Protein AF-E2ZN25-F1 (afdb_monomer)

Radius of gyration: 31.63 Å; Cα contacts (8 Å, |Δi|>4): 105; chains: 1; bounding box: 46×39×101 Å

Mean predicted aligned error: 13.68 Å

InterPro domains:
  IPR027417 P-loop containing nucleoside triphosphate hydrolase [G3DSA:3.40.50.300] (1-87)
  IPR032689 TraD/TraG, TraM recognition site [PF12696] (2-54)

Solvent-accessible surface area (backbone atoms only — not comparable to full-atom values): 8056 Å² total; per-residue (Å²): 131,71,72,63,61,45,50,54,51,28,63,65,62,31,66,44,79,45,81,44,78,47,77,48,77,46,85,60,104,64,75,46,80,45,80,47,81,45,82,43,78,43,59,75,48,45,58,69,56,61,73,65,52,58,88,61,49,43,77,46,78,50,94,97,51,79,49,43,84,42,75,56,84,65,60,84,75,42,94,64,32,79,65,32,41,91,66,37,72,84,48,51,83,57,64,66,68,62,72,62,61,70,77,82,81,54,101,82,65,91,76,87,87,74,64,77,88,75,55,79,83,129

Secondary structure (DSSP, 8-state):
--HHHHHHHHHHH-EEEEEEEEEEEEESSSEEEEEEEEEEEEESS-HHHHHT--TTEEEE--TTS--EEEEPP-GGGSTTGGGSTTT-GGG---HHHHHT------TT-------GGGSPP-

pLDDT: mean 82.21, std 9.28, range [51.09, 93.56]

Organism: NCBI:txid748224

Foldseek 3Di:
DPLVVLVVVQVLLFWDKDWDWDWDFDDDPDTDIDIDIDIDIGGPADSVNVVVPDPQKDFDDDPPDRTDIDGDDDLVPDPCSCLDCVNPVVSDDDPVVVVPCPDPDDPPDDDDDDDPVPDDDD

Nearest PDB structures (foldseek):
  4tw1-assembly1_A  TM=6.393E-01  e=9.477E+00  Staphylococcus aureus subsp. aureus USA300_TCH1516
  9c76-assembly1_A  TM=3.173E-01  e=4.508E+00  Homo sapiens

Sequence (122 aa):
SEPTTLKDLSEMLGKETIDAFNTSDTRGNSPSYGTTFQKMGHELLSRDELAVLDGGKCILQLRGVRPFLSDKYDLTQHPNYKLTSDYDPKNTFDIEKYLNRKEKIHPGDEFIVVDADSLPSA

Structure (mmCIF, N/CA/C/O backbone):
data_AF-E2ZN25-F1
#
_entry.id   AF-E2ZN25-F1
#
loop_
_atom_site.group_PDB
_atom_site.id
_atom_site.type_symbol
_atom_site.label_atom_id
_atom_site.label_alt_id
_atom_site.label_comp_id
_atom_site.label_asym_id
_atom_site.label_entity_id
_atom_site.label_seq_id
_atom_site.pdbx_PDB_ins_code
_atom_site.Cartn_x
_atom_site.Cartn_y
_atom_site.Cartn_z
_atom_site.occupancy
_atom_site.B_iso_or_equiv
_atom_site.auth_seq_id
_atom_site.auth_comp_id
_atom_site.auth_asym_id
_atom_site.auth_atom_id
_atom_site.pdbx_PDB_model_num
ATOM 1 N N . SER A 1 1 ? 7.675 10.345 7.383 1.00 51.09 1 SER A N 1
ATOM 2 C CA . SER A 1 1 ? 7.694 9.135 6.545 1.00 51.09 1 SER A CA 1
ATOM 3 C C . SER A 1 1 ? 9.120 8.662 6.424 1.00 51.09 1 SER A C 1
ATOM 5 O O . SER A 1 1 ? 9.964 9.456 6.025 1.00 51.09 1 SER A O 1
ATOM 7 N N . GLU A 1 2 ? 9.413 7.434 6.839 1.00 59.09 2 GLU A N 1
ATOM 8 C CA . GLU A 1 2 ? 10.767 6.895 6.709 1.00 59.09 2 GLU A CA 1
ATOM 9 C C . GLU A 1 2 ? 11.112 6.740 5.217 1.00 59.09 2 GLU A C 1
ATOM 11 O O . GLU A 1 2 ? 10.375 6.082 4.487 1.00 59.09 2 GLU A O 1
ATOM 16 N N . PRO A 1 3 ? 12.177 7.383 4.709 1.00 66.94 3 PRO A N 1
ATOM 17 C CA . PRO A 1 3 ? 12.501 7.365 3.281 1.00 66.94 3 PRO A CA 1
ATOM 18 C C . PRO A 1 3 ? 12.990 5.995 2.791 1.00 66.94 3 PRO A C 1
ATOM 20 O O . PRO A 1 3 ? 12.958 5.726 1.591 1.00 66.94 3 PRO A O 1
ATOM 23 N N . THR A 1 4 ? 13.452 5.149 3.709 1.00 78.25 4 THR A N 1
ATOM 24 C CA . THR A 1 4 ? 13.935 3.788 3.461 1.00 78.25 4 THR A CA 1
ATOM 25 C C . THR A 1 4 ? 12.796 2.852 3.071 1.00 78.25 4 THR A C 1
ATOM 27 O O . THR A 1 4 ? 12.910 2.145 2.077 1.00 78.25 4 THR A O 1
ATOM 30 N N . THR A 1 5 ? 11.650 2.932 3.751 1.00 81.62 5 THR A N 1
ATOM 31 C CA . THR A 1 5 ? 10.521 2.015 3.518 1.00 81.62 5 THR A CA 1
ATOM 32 C C . THR A 1 5 ? 9.915 2.158 2.123 1.00 81.62 5 THR A C 1
ATOM 34 O O . THR A 1 5 ? 9.581 1.162 1.490 1.00 81.62 5 THR A O 1
ATOM 37 N N . LEU A 1 6 ? 9.811 3.385 1.599 1.00 83.50 6 LEU A N 1
ATOM 38 C CA . LEU A 1 6 ? 9.289 3.624 0.247 1.00 83.50 6 LEU A CA 1
ATOM 39 C C . LEU A 1 6 ? 10.233 3.111 -0.843 1.00 83.50 6 LEU A C 1
ATOM 41 O O . LEU A 1 6 ? 9.779 2.673 -1.897 1.00 83.50 6 LEU A O 1
ATOM 45 N N . LYS A 1 7 ? 11.543 3.168 -0.589 1.00 85.69 7 LYS A N 1
ATOM 46 C CA . LYS A 1 7 ? 12.541 2.631 -1.511 1.00 85.69 7 LYS A CA 1
ATOM 47 C C . LYS A 1 7 ? 12.440 1.107 -1.575 1.00 85.69 7 LYS A C 1
ATOM 49 O O . LYS A 1 7 ? 12.362 0.561 -2.670 1.00 85.69 7 LYS A O 1
ATOM 54 N N . ASP A 1 8 ? 12.360 0.454 -0.418 1.00 84.94 8 ASP A N 1
ATOM 55 C CA . ASP A 1 8 ? 12.223 -1.001 -0.334 1.00 84.94 8 ASP A CA 1
ATOM 56 C C . ASP A 1 8 ? 10.944 -1.475 -1.047 1.00 84.94 8 ASP A C 1
ATOM 58 O O . ASP A 1 8 ? 10.973 -2.442 -1.804 1.00 84.94 8 ASP A O 1
ATOM 62 N N . LEU A 1 9 ? 9.830 -0.748 -0.890 1.00 84.50 9 LEU A N 1
ATOM 63 C CA . LEU A 1 9 ? 8.572 -1.050 -1.583 1.00 84.50 9 LEU A CA 1
ATOM 64 C C . LEU A 1 9 ? 8.676 -0.918 -3.111 1.00 84.50 9 LEU A C 1
ATOM 66 O O . LEU A 1 9 ? 8.163 -1.787 -3.817 1.00 84.50 9 LEU A O 1
ATOM 70 N N . SER A 1 10 ? 9.342 0.122 -3.625 1.00 86.44 10 SER A N 1
ATOM 71 C CA . SER A 1 10 ? 9.579 0.266 -5.073 1.00 86.44 10 SER A CA 1
ATOM 72 C C . SER A 1 10 ? 10.416 -0.900 -5.617 1.00 86.44 10 SER A C 1
ATOM 74 O O . SER A 1 10 ? 10.063 -1.527 -6.620 1.00 86.44 10 SER A O 1
ATOM 76 N N . GLU A 1 11 ? 11.481 -1.279 -4.905 1.00 86.50 11 GLU A N 1
ATOM 77 C CA . GLU A 1 11 ? 12.334 -2.404 -5.301 1.00 86.50 11 GLU A CA 1
ATOM 78 C C . GLU A 1 11 ? 11.579 -3.745 -5.281 1.00 86.50 11 GLU A C 1
ATOM 80 O O . GLU A 1 11 ? 11.776 -4.575 -6.171 1.00 86.50 11 GLU A O 1
ATOM 85 N N . MET A 1 12 ? 10.672 -3.945 -4.318 1.00 85.81 12 MET A N 1
ATOM 86 C CA . MET A 1 12 ? 9.832 -5.146 -4.218 1.00 85.81 12 MET A CA 1
ATOM 87 C C . MET A 1 12 ? 8.793 -5.269 -5.338 1.00 85.81 12 MET A C 1
ATOM 89 O O . MET A 1 12 ? 8.481 -6.387 -5.756 1.00 85.81 12 MET A O 1
ATOM 93 N N . LEU A 1 13 ? 8.236 -4.148 -5.806 1.00 87.19 13 LEU A N 1
ATOM 94 C CA . LEU A 1 13 ? 7.300 -4.124 -6.935 1.00 87.19 13 LEU A CA 1
ATOM 95 C C . LEU A 1 13 ? 8.003 -4.522 -8.236 1.00 87.19 13 LEU A C 1
ATOM 97 O O . LEU A 1 13 ? 7.457 -5.281 -9.039 1.00 87.19 13 LEU A O 1
ATOM 101 N N . GLY A 1 14 ? 9.240 -4.060 -8.406 1.00 87.81 14 GLY A N 1
ATOM 102 C CA . GLY A 1 14 ? 10.068 -4.343 -9.567 1.00 87.81 14 GLY A CA 1
ATOM 103 C C . GLY A 1 14 ? 9.951 -3.284 -10.661 1.00 87.81 14 GLY A C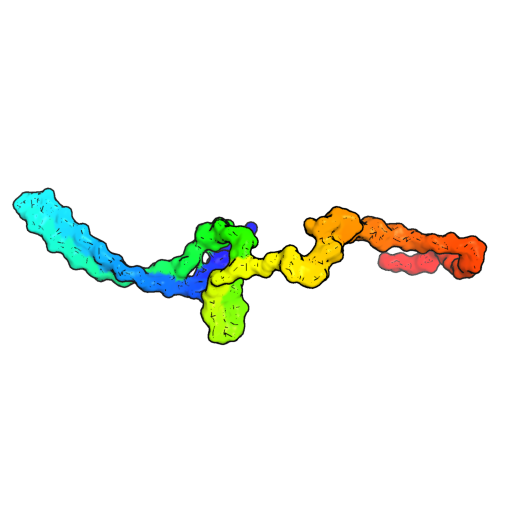 1
ATOM 104 O O . GLY A 1 14 ? 9.473 -2.168 -10.451 1.00 87.81 14 GLY A O 1
ATOM 105 N N . LYS A 1 15 ? 10.455 -3.632 -11.847 1.00 90.88 15 LYS A N 1
ATOM 106 C CA . LYS A 1 15 ? 10.626 -2.704 -12.968 1.00 90.88 15 LYS A CA 1
ATOM 107 C C . LYS A 1 15 ? 9.950 -3.234 -14.223 1.00 90.88 15 LYS A C 1
ATOM 109 O O . LYS A 1 15 ? 10.039 -4.425 -14.521 1.00 90.88 15 LYS A O 1
ATOM 114 N N . GLU A 1 16 ? 9.314 -2.345 -14.969 1.00 87.62 16 GLU A N 1
ATOM 115 C CA . GLU A 1 16 ? 8.898 -2.595 -16.340 1.00 87.62 16 GLU A CA 1
ATOM 116 C C . GLU A 1 16 ? 10.017 -2.245 -17.326 1.00 87.62 16 GLU A C 1
ATOM 118 O O . GLU A 1 16 ? 10.930 -1.469 -17.034 1.00 87.62 16 GLU A O 1
ATOM 123 N N . THR A 1 17 ? 9.973 -2.867 -18.502 1.00 89.94 17 THR A N 1
ATOM 124 C CA . THR A 1 17 ? 10.898 -2.564 -19.598 1.00 89.94 17 THR A CA 1
ATOM 125 C C . THR A 1 17 ? 10.187 -1.672 -20.600 1.00 89.94 17 THR A C 1
ATOM 127 O O . THR A 1 17 ? 9.152 -2.057 -21.138 1.00 89.94 17 THR A O 1
ATOM 130 N N . ILE A 1 18 ? 10.763 -0.504 -20.862 1.00 89.38 18 ILE A N 1
ATOM 131 C CA . ILE A 1 18 ? 10.289 0.461 -21.847 1.00 89.38 18 ILE A CA 1
ATOM 132 C C . ILE A 1 18 ? 11.235 0.419 -23.045 1.00 89.38 18 ILE A C 1
ATOM 134 O O . ILE A 1 18 ? 12.430 0.697 -22.919 1.00 89.38 18 ILE A O 1
ATOM 138 N N . ASP A 1 19 ? 10.697 0.103 -24.219 1.00 88.69 19 ASP A N 1
ATOM 139 C CA . ASP A 1 19 ? 11.418 0.228 -25.482 1.00 88.69 19 ASP A CA 1
ATOM 140 C C . ASP A 1 19 ? 11.253 1.665 -26.006 1.00 88.69 19 ASP A C 1
ATOM 142 O O . ASP A 1 19 ? 10.187 2.059 -26.475 1.00 88.69 19 ASP A O 1
ATOM 146 N N . ALA A 1 20 ? 12.310 2.471 -25.912 1.00 89.00 20 ALA A N 1
ATOM 147 C CA . ALA A 1 20 ? 12.341 3.835 -26.419 1.00 89.00 20 ALA A CA 1
ATOM 148 C C . ALA A 1 20 ? 12.870 3.892 -27.853 1.00 89.00 20 ALA A C 1
ATOM 150 O O . ALA A 1 20 ? 13.909 3.316 -28.192 1.00 89.00 20 ALA A O 1
ATOM 151 N N . PHE A 1 21 ? 12.158 4.645 -28.686 1.00 88.56 21 PHE A N 1
ATOM 152 C CA . PHE A 1 21 ? 12.516 4.915 -30.068 1.00 88.56 21 PHE A CA 1
ATOM 153 C C . PHE A 1 21 ? 12.789 6.407 -30.240 1.00 88.56 21 PHE A C 1
ATOM 155 O O . PHE A 1 21 ? 11.876 7.228 -30.184 1.00 88.56 21 PHE A O 1
ATOM 162 N N . ASN A 1 22 ? 14.055 6.750 -30.462 1.00 86.62 22 ASN A N 1
ATOM 163 C CA . ASN A 1 22 ? 14.486 8.122 -30.689 1.00 86.62 22 ASN A CA 1
ATOM 164 C C . ASN A 1 22 ? 14.728 8.336 -32.184 1.00 86.62 22 ASN A C 1
ATOM 166 O O . ASN A 1 22 ? 15.563 7.660 -32.784 1.00 86.62 22 ASN A O 1
ATOM 170 N N . THR A 1 23 ? 14.014 9.292 -32.781 1.00 86.12 23 THR A N 1
ATOM 171 C CA . THR A 1 23 ? 14.280 9.768 -34.145 1.00 86.12 23 THR A CA 1
ATOM 172 C C . THR A 1 23 ? 14.964 11.123 -34.072 1.00 86.12 23 THR A C 1
ATOM 174 O O . THR A 1 23 ? 14.383 12.090 -33.586 1.00 86.12 23 THR A O 1
ATOM 177 N N . SER A 1 24 ? 16.198 11.197 -34.558 1.00 81.75 24 SER A N 1
ATOM 178 C CA . SER A 1 24 ? 16.944 12.441 -34.713 1.00 81.75 24 SER A CA 1
ATOM 179 C C . SER A 1 24 ? 16.951 12.851 -36.185 1.00 81.75 24 SER A C 1
ATOM 181 O O . SER A 1 24 ? 17.543 12.159 -37.014 1.00 81.75 24 SER A O 1
ATOM 183 N N . ASP A 1 25 ? 16.315 13.976 -36.500 1.00 79.69 25 ASP A N 1
ATOM 184 C CA . ASP A 1 25 ? 16.392 14.646 -37.803 1.00 79.69 25 ASP A CA 1
ATOM 185 C C . ASP A 1 25 ? 17.278 15.885 -37.634 1.00 79.69 25 ASP A C 1
ATOM 187 O O . ASP A 1 25 ? 16.915 16.833 -36.934 1.00 79.69 25 ASP A O 1
ATOM 191 N N . THR A 1 26 ? 18.480 15.852 -38.210 1.00 77.00 26 THR A N 1
ATOM 192 C CA . THR A 1 26 ? 19.413 16.983 -38.173 1.00 77.00 26 THR A CA 1
ATOM 193 C C . THR A 1 26 ? 19.385 17.699 -39.515 1.00 77.00 26 THR A C 1
ATOM 195 O O . THR A 1 26 ? 19.901 17.207 -40.518 1.00 77.00 26 THR A O 1
ATOM 198 N N . ARG A 1 27 ? 18.806 18.904 -39.523 1.00 74.56 27 ARG A N 1
ATOM 199 C CA . ARG A 1 27 ? 18.671 19.757 -40.712 1.00 74.56 27 ARG A CA 1
ATOM 200 C C . ARG A 1 27 ? 19.773 20.815 -40.748 1.00 74.56 27 ARG A C 1
ATOM 202 O O . ARG A 1 27 ? 19.562 21.958 -40.357 1.00 74.56 27 ARG A O 1
ATOM 209 N N . GLY A 1 28 ? 20.966 20.400 -41.175 1.00 79.75 28 GLY A N 1
ATOM 210 C CA . GLY A 1 28 ? 22.087 21.288 -41.511 1.00 79.75 28 GLY A CA 1
ATOM 211 C C . GLY A 1 28 ? 22.283 21.429 -43.028 1.00 79.75 28 GLY A C 1
ATOM 212 O O . GLY A 1 28 ? 21.374 21.151 -43.804 1.00 79.75 28 GLY A O 1
ATOM 213 N N . ASN A 1 29 ? 23.496 21.788 -43.469 1.00 74.69 29 ASN A N 1
ATOM 214 C CA . ASN A 1 29 ? 23.874 21.823 -44.897 1.00 74.69 29 ASN A CA 1
ATOM 215 C C . ASN A 1 29 ? 23.783 20.443 -45.593 1.00 74.69 29 ASN A C 1
ATOM 217 O O . ASN A 1 29 ? 23.800 20.336 -46.815 1.00 74.69 29 ASN A O 1
ATOM 221 N N . SER A 1 30 ? 23.690 19.362 -44.818 1.00 71.50 30 SER A N 1
ATOM 222 C CA . SER A 1 30 ? 23.344 18.027 -45.298 1.00 71.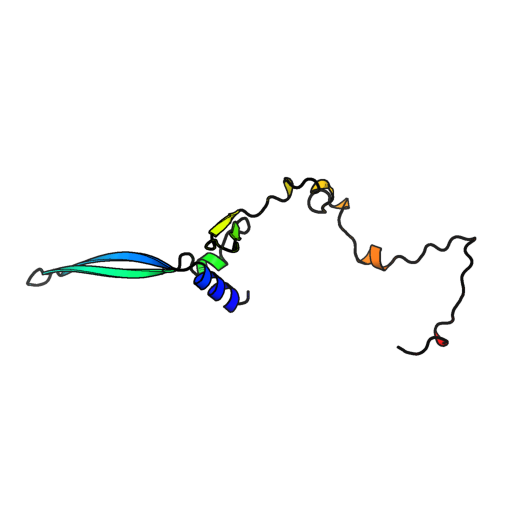50 30 SER A CA 1
ATOM 223 C C . SER A 1 30 ? 22.350 17.412 -44.309 1.00 71.50 30 SER A C 1
ATOM 225 O O . SER A 1 30 ? 22.699 17.281 -43.134 1.00 71.50 30 SER A O 1
ATOM 227 N N . PRO A 1 31 ? 21.116 17.089 -44.732 1.00 73.56 31 PRO A N 1
ATOM 228 C CA . PRO A 1 31 ? 20.129 16.477 -43.854 1.00 73.56 31 PRO A CA 1
ATOM 229 C C . PRO A 1 31 ? 20.548 15.045 -43.508 1.00 73.56 31 PRO A C 1
ATOM 231 O O . PRO A 1 31 ? 20.850 14.251 -44.402 1.00 73.56 31 PRO A O 1
ATOM 234 N N . SER A 1 32 ? 20.564 14.713 -42.217 1.00 73.81 32 SER A N 1
ATOM 235 C CA . SER A 1 32 ? 20.792 13.350 -41.733 1.00 73.81 32 SER A CA 1
ATOM 236 C C . SER A 1 32 ? 19.638 12.885 -40.849 1.00 73.81 32 SER A C 1
ATOM 238 O O . SER A 1 32 ? 19.113 13.636 -40.025 1.00 73.81 32 SER A O 1
ATOM 240 N N . TYR A 1 33 ? 19.254 11.622 -41.033 1.00 81.56 33 TYR A N 1
ATOM 241 C CA . TYR A 1 33 ? 18.214 10.954 -40.261 1.00 81.56 33 TYR A CA 1
ATOM 242 C C . TYR A 1 33 ? 18.856 9.807 -39.484 1.00 81.56 33 TYR A C 1
ATOM 244 O O . TYR A 1 33 ? 19.508 8.944 -40.070 1.00 81.56 33 TYR A O 1
ATOM 252 N N . GLY A 1 34 ? 18.690 9.813 -38.167 1.00 82.94 34 GLY A N 1
ATOM 253 C CA . GLY A 1 34 ? 19.154 8.761 -37.270 1.00 82.94 34 GLY A CA 1
ATOM 254 C C . GLY A 1 34 ? 17.982 8.191 -36.487 1.00 82.94 34 GLY A C 1
ATOM 255 O O . GLY A 1 34 ? 17.181 8.941 -35.934 1.00 82.94 34 GLY A O 1
ATOM 256 N N . THR A 1 35 ? 17.877 6.868 -36.437 1.00 87.00 35 THR A N 1
ATOM 257 C CA . THR A 1 35 ? 16.904 6.166 -35.594 1.00 87.00 35 THR A CA 1
ATOM 258 C C . THR A 1 35 ? 17.647 5.304 -34.587 1.00 87.00 35 THR A C 1
ATOM 260 O O . THR A 1 35 ? 18.415 4.426 -34.985 1.00 87.00 35 THR A O 1
ATOM 263 N N . THR A 1 36 ? 17.403 5.525 -33.298 1.00 85.81 36 TH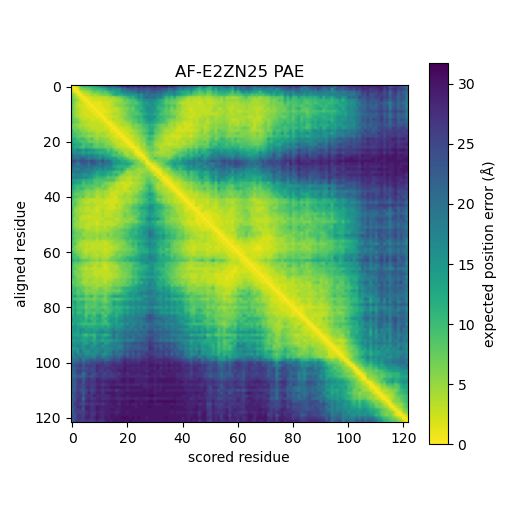R A N 1
ATOM 264 C CA . THR A 1 36 ? 18.050 4.791 -32.205 1.00 85.81 36 THR A CA 1
ATOM 265 C C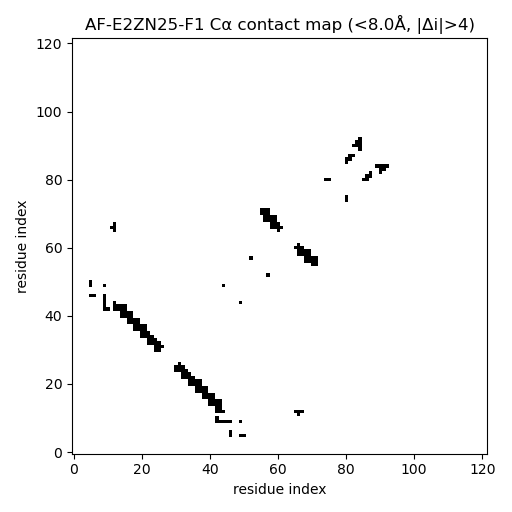 . THR A 1 36 ? 16.995 4.075 -31.370 1.00 85.81 36 THR A C 1
ATOM 267 O O . THR A 1 36 ? 16.053 4.700 -30.886 1.00 85.81 36 THR A O 1
ATOM 270 N N . PHE A 1 37 ? 17.182 2.769 -31.172 1.00 88.00 37 PHE A N 1
ATOM 271 C CA . PHE A 1 37 ? 16.359 1.940 -30.291 1.00 88.00 37 PHE A CA 1
ATOM 272 C C . PHE A 1 37 ? 17.096 1.713 -28.970 1.00 88.00 37 PHE A C 1
ATOM 274 O O . PHE A 1 37 ? 18.241 1.261 -28.972 1.00 88.00 37 PHE A O 1
ATOM 281 N N . GLN A 1 38 ? 16.457 2.022 -27.844 1.00 88.00 38 GLN A N 1
ATOM 282 C CA . GLN A 1 38 ? 17.033 1.865 -26.507 1.00 88.00 38 GLN A CA 1
ATOM 283 C C . GLN A 1 38 ? 16.040 1.145 -25.602 1.00 88.00 38 GLN A C 1
ATOM 285 O O . GLN A 1 38 ? 14.883 1.536 -25.524 1.00 88.00 38 GLN A O 1
ATOM 290 N N . LYS A 1 39 ? 16.496 0.114 -24.888 1.00 90.69 39 LYS A N 1
ATOM 291 C CA . LYS A 1 39 ? 15.697 -0.533 -23.843 1.00 90.69 39 LYS A CA 1
ATOM 292 C C . LYS A 1 39 ? 16.030 0.114 -22.509 1.00 90.69 39 LYS A C 1
ATOM 294 O O . LYS A 1 39 ? 17.194 0.120 -22.114 1.00 90.69 39 LYS A O 1
ATOM 299 N N . MET A 1 40 ? 15.032 0.659 -21.831 1.00 89.31 40 MET A N 1
ATOM 300 C CA . MET A 1 40 ? 15.171 1.281 -20.516 1.00 89.31 40 MET A CA 1
ATOM 301 C C . MET A 1 40 ? 14.341 0.518 -19.486 1.00 89.31 40 MET A C 1
ATOM 303 O O . MET A 1 40 ? 13.311 -0.060 -19.815 1.00 89.31 40 MET A O 1
ATOM 307 N N . GLY A 1 41 ? 14.801 0.492 -18.237 1.00 88.50 41 GLY A N 1
ATOM 308 C CA . GLY A 1 41 ? 14.041 -0.063 -17.117 1.00 88.50 41 GLY A CA 1
ATOM 309 C C . GLY A 1 41 ? 13.418 1.061 -16.298 1.00 88.50 41 GLY A C 1
ATOM 310 O O . GLY A 1 41 ? 14.151 1.931 -15.830 1.00 88.50 41 GLY A O 1
ATOM 311 N N . HIS A 1 42 ? 12.102 1.025 -16.109 1.00 89.56 42 HIS A N 1
ATOM 312 C CA . HIS A 1 42 ? 11.350 1.979 -15.293 1.00 89.56 42 HIS A CA 1
ATOM 313 C C . HIS A 1 42 ? 10.726 1.254 -14.096 1.00 89.56 42 HIS A C 1
ATOM 315 O O . HIS A 1 42 ? 10.297 0.113 -14.219 1.00 89.56 42 HIS A O 1
ATOM 321 N N . GLU A 1 43 ? 10.700 1.872 -12.920 1.00 90.06 43 GLU A N 1
ATOM 322 C CA . GLU A 1 43 ? 10.060 1.292 -11.726 1.00 90.06 43 GLU A CA 1
ATOM 323 C C . GLU A 1 43 ? 8.539 1.242 -11.900 1.00 90.06 43 GLU A C 1
ATOM 325 O O . GLU A 1 43 ? 7.954 2.215 -12.350 1.00 90.06 43 GLU A O 1
ATOM 330 N N . LEU A 1 44 ? 7.866 0.139 -11.555 1.00 87.88 44 LEU A N 1
ATOM 331 C CA . LEU A 1 44 ? 6.404 0.056 -11.742 1.00 87.88 44 LEU A CA 1
ATOM 332 C C . LEU A 1 44 ? 5.634 1.142 -10.977 1.00 87.88 44 LEU A C 1
ATOM 334 O O . LEU A 1 44 ? 4.560 1.556 -11.402 1.00 87.88 44 LEU A O 1
ATOM 338 N N . LEU A 1 45 ? 6.173 1.564 -9.834 1.00 88.44 45 LEU A N 1
ATOM 339 C CA . LEU A 1 45 ? 5.683 2.700 -9.074 1.00 88.44 45 LEU A CA 1
ATOM 340 C C . LEU A 1 45 ? 6.886 3.377 -8.429 1.00 88.44 45 LEU A C 1
ATOM 342 O O . LEU A 1 45 ? 7.583 2.780 -7.607 1.00 88.44 45 LEU A O 1
ATOM 346 N N . SER A 1 46 ? 7.144 4.613 -8.832 1.00 89.31 46 SER A N 1
ATOM 347 C CA . SER A 1 46 ? 8.239 5.406 -8.294 1.00 89.31 46 SER A CA 1
ATOM 348 C C . SER A 1 46 ? 7.971 5.790 -6.839 1.00 89.31 46 SER A C 1
ATOM 350 O O . SER A 1 46 ? 6.838 5.805 -6.349 1.00 89.31 46 SER A O 1
ATOM 352 N N . ARG A 1 47 ? 9.033 6.160 -6.124 1.00 87.75 47 ARG A N 1
ATOM 353 C CA . ARG A 1 47 ? 8.929 6.632 -4.738 1.00 87.75 47 ARG A CA 1
ATOM 354 C C . ARG A 1 47 ? 7.970 7.818 -4.576 1.00 87.75 47 ARG A C 1
ATOM 356 O O . ARG A 1 47 ? 7.296 7.907 -3.549 1.00 87.75 47 ARG A O 1
ATOM 363 N N . ASP A 1 48 ? 7.915 8.704 -5.563 1.00 87.44 48 ASP A N 1
ATOM 364 C CA . ASP A 1 48 ? 7.051 9.883 -5.525 1.00 87.44 48 ASP A CA 1
ATOM 365 C C . ASP A 1 48 ? 5.584 9.496 -5.752 1.00 87.44 48 ASP A C 1
ATOM 367 O O . ASP A 1 48 ? 4.702 9.981 -5.045 1.00 87.44 48 ASP A O 1
ATOM 371 N N . GLU A 1 49 ? 5.319 8.542 -6.647 1.00 86.69 49 GLU A N 1
ATOM 372 C CA . GLU A 1 49 ? 3.976 7.985 -6.853 1.00 86.69 49 GLU A CA 1
ATOM 373 C C . GLU A 1 49 ? 3.487 7.204 -5.626 1.00 86.69 49 GLU A C 1
ATOM 375 O O . GLU A 1 49 ? 2.323 7.315 -5.247 1.00 86.69 49 GLU A O 1
ATOM 380 N N . LEU A 1 50 ? 4.378 6.473 -4.945 1.00 86.81 50 LEU A N 1
ATOM 381 C CA . LEU A 1 50 ? 4.062 5.774 -3.694 1.00 86.81 50 LEU A CA 1
ATOM 382 C C . LEU A 1 50 ? 3.722 6.744 -2.558 1.00 86.81 50 LEU A C 1
ATOM 384 O O . LEU A 1 50 ? 2.862 6.447 -1.729 1.00 86.81 50 LEU A O 1
ATOM 388 N N . ALA A 1 51 ? 4.389 7.898 -2.505 1.00 86.38 51 ALA A N 1
ATOM 389 C CA . ALA A 1 51 ? 4.145 8.909 -1.481 1.00 86.38 51 ALA A CA 1
ATOM 390 C C . ALA A 1 51 ? 2.7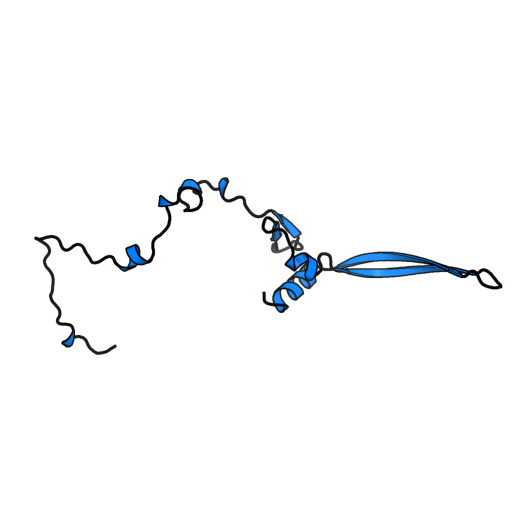82 9.603 -1.642 1.00 86.38 51 ALA A C 1
ATOM 392 O O . ALA A 1 51 ? 2.228 10.088 -0.654 1.00 86.38 51 ALA A O 1
ATOM 393 N N . VAL A 1 52 ? 2.249 9.639 -2.867 1.00 88.81 52 VAL A N 1
ATOM 394 C CA . VAL A 1 52 ? 0.968 10.275 -3.222 1.00 88.81 52 VAL A CA 1
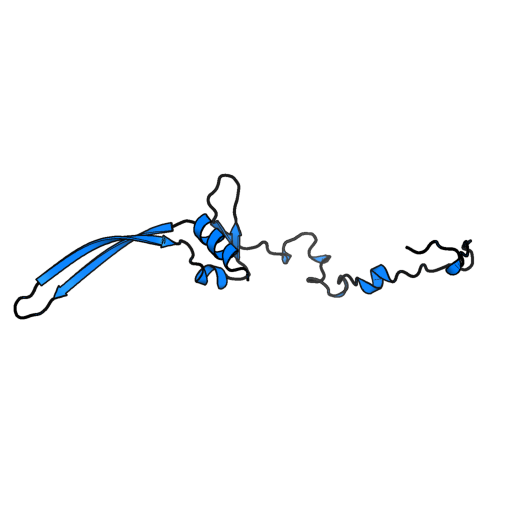ATOM 395 C C . VAL A 1 52 ? -0.119 9.225 -3.504 1.00 88.81 52 VAL A C 1
ATOM 397 O O . VAL A 1 52 ? -1.188 9.545 -4.020 1.00 88.81 52 VAL A O 1
ATOM 400 N N . LEU A 1 53 ? 0.126 7.957 -3.152 1.00 87.69 53 LEU A N 1
ATOM 401 C CA . LEU A 1 53 ? -0.845 6.888 -3.351 1.00 87.69 53 LEU A CA 1
ATOM 402 C C . LEU A 1 53 ? -2.159 7.212 -2.624 1.00 87.69 53 LEU A C 1
ATOM 404 O O . LEU A 1 53 ? -2.154 7.635 -1.465 1.00 87.69 53 LEU A O 1
ATOM 408 N N . ASP A 1 54 ? -3.283 6.980 -3.306 1.00 90.94 54 ASP A N 1
ATOM 409 C CA . ASP A 1 54 ? -4.608 7.198 -2.734 1.00 90.94 54 ASP A CA 1
ATOM 410 C C . ASP A 1 54 ? -4.774 6.418 -1.422 1.00 90.94 54 ASP A C 1
ATOM 412 O O . ASP A 1 54 ? -4.462 5.227 -1.327 1.00 90.94 54 ASP A O 1
ATOM 416 N N . GLY A 1 55 ? -5.312 7.093 -0.405 1.00 87.88 55 GLY A N 1
ATOM 417 C CA . GLY A 1 55 ? -5.525 6.525 0.919 1.00 87.88 55 GLY A CA 1
ATOM 418 C C . GLY A 1 55 ? -6.473 5.325 0.908 1.00 87.88 55 GLY A C 1
ATOM 419 O O . GLY A 1 55 ? -6.418 4.525 1.840 1.00 87.88 55 GLY A O 1
ATOM 420 N N . GLY A 1 56 ? -7.296 5.166 -0.133 1.00 90.00 56 GLY A N 1
ATOM 421 C CA . GLY A 1 56 ? -8.156 4.004 -0.354 1.00 90.00 56 GLY A CA 1
ATOM 422 C C . GLY A 1 56 ? -7.451 2.781 -0.948 1.00 90.00 56 GLY A C 1
ATOM 423 O O . GLY A 1 56 ? -8.033 1.700 -0.940 1.00 90.00 56 GLY A O 1
ATOM 424 N N . LYS A 1 57 ? -6.207 2.901 -1.424 1.00 91.56 57 LYS A N 1
ATOM 425 C 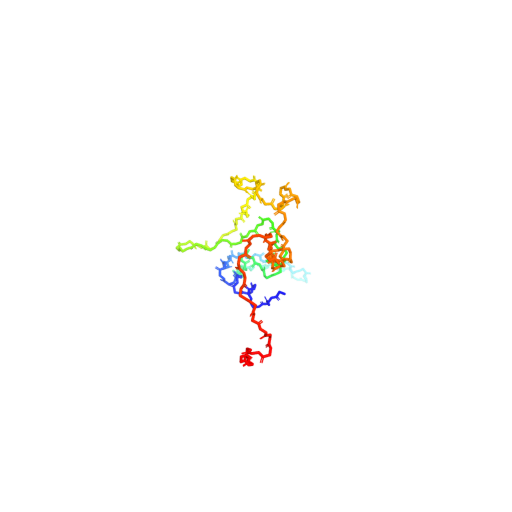CA . LYS A 1 57 ? -5.461 1.807 -2.065 1.00 91.56 57 LYS A CA 1
ATOM 426 C C . LYS A 1 57 ? -4.272 1.357 -1.223 1.00 91.56 57 LYS A C 1
ATOM 428 O O . LYS A 1 57 ? -3.752 2.088 -0.380 1.00 91.56 57 LYS A O 1
ATOM 433 N N . CYS A 1 58 ? -3.846 0.117 -1.420 1.00 90.88 58 CYS A N 1
ATOM 434 C CA . CYS A 1 58 ? -2.664 -0.448 -0.788 1.00 90.88 58 CYS A CA 1
ATOM 435 C C . CYS A 1 58 ? -1.930 -1.405 -1.728 1.00 90.88 58 CYS A C 1
ATOM 437 O O . CYS A 1 58 ? -2.502 -1.971 -2.658 1.00 90.88 58 CYS A O 1
ATOM 439 N N . ILE A 1 59 ? -0.641 -1.593 -1.467 1.00 91.62 59 ILE A N 1
ATOM 440 C CA . ILE A 1 59 ? 0.155 -2.628 -2.121 1.00 91.62 59 ILE A CA 1
ATOM 441 C C . ILE A 1 59 ? 0.072 -3.878 -1.258 1.00 91.62 59 ILE A C 1
ATOM 443 O O . ILE A 1 59 ? 0.472 -3.863 -0.093 1.00 91.62 59 ILE A O 1
ATOM 447 N N . LEU A 1 60 ? -0.471 -4.952 -1.824 1.00 90.69 60 LEU A N 1
ATOM 448 C CA . LEU A 1 60 ? -0.641 -6.222 -1.138 1.00 90.69 60 LEU A CA 1
ATOM 449 C C . LEU A 1 60 ? 0.505 -7.165 -1.504 1.00 90.69 60 LEU A C 1
ATOM 451 O O . LEU A 1 60 ? 0.732 -7.455 -2.678 1.00 90.69 60 LEU A O 1
ATOM 455 N N . GLN A 1 61 ? 1.194 -7.687 -0.491 1.00 90.31 61 GLN A N 1
ATOM 456 C CA . GLN A 1 61 ? 2.220 -8.708 -0.662 1.00 90.31 61 GLN A CA 1
ATOM 457 C C . GLN A 1 61 ? 1.741 -10.039 -0.074 1.00 90.31 61 GLN A C 1
ATOM 459 O O . GLN A 1 61 ? 1.638 -10.200 1.141 1.00 90.31 61 GLN A O 1
ATOM 464 N N . LEU A 1 62 ? 1.475 -11.011 -0.947 1.00 90.25 62 LEU A N 1
ATOM 465 C CA . LEU A 1 62 ? 1.113 -12.378 -0.571 1.00 90.25 62 LEU A CA 1
ATOM 466 C C . LEU A 1 62 ? 2.276 -13.332 -0.849 1.00 90.25 62 LEU A C 1
ATOM 468 O O . LEU A 1 62 ? 3.006 -13.189 -1.829 1.00 90.25 62 LEU A O 1
ATOM 472 N N . ARG A 1 63 ? 2.441 -14.350 0.001 1.00 92.38 63 ARG A N 1
ATOM 473 C CA . ARG A 1 63 ? 3.422 -15.422 -0.227 1.00 92.38 63 ARG A CA 1
ATOM 474 C C . ARG A 1 63 ? 3.134 -16.094 -1.576 1.00 92.38 63 ARG A C 1
ATOM 476 O O . ARG A 1 63 ? 2.038 -16.599 -1.787 1.00 92.38 63 ARG A O 1
ATOM 483 N N . GLY A 1 64 ? 4.131 -16.138 -2.457 1.00 90.56 64 GLY A N 1
ATOM 484 C CA . GLY A 1 64 ? 4.041 -16.835 -3.746 1.00 90.56 64 GLY A CA 1
ATOM 485 C C . GLY A 1 64 ? 3.444 -16.020 -4.898 1.00 90.56 64 GLY A C 1
ATOM 486 O O . GLY A 1 64 ? 3.400 -16.527 -6.014 1.00 90.56 64 GLY A O 1
ATOM 487 N N . VAL A 1 65 ? 3.040 -14.766 -4.668 1.00 90.12 65 VAL A N 1
ATOM 488 C CA . VAL A 1 65 ? 2.551 -13.861 -5.721 1.00 90.12 65 VAL A CA 1
ATOM 489 C C . VAL A 1 65 ? 3.388 -12.584 -5.708 1.00 90.12 65 VAL A C 1
ATOM 491 O O . VAL A 1 65 ? 3.857 -12.153 -4.654 1.00 90.12 65 VAL A O 1
ATOM 494 N N . ARG A 1 66 ? 3.604 -11.977 -6.881 1.00 87.50 66 ARG A N 1
ATOM 495 C CA . ARG A 1 66 ? 4.234 -10.652 -6.944 1.00 87.50 66 ARG A CA 1
ATOM 496 C C . ARG A 1 66 ? 3.329 -9.620 -6.267 1.00 87.50 66 ARG A C 1
ATOM 498 O O . ARG A 1 66 ? 2.113 -9.750 -6.400 1.00 87.50 66 ARG A O 1
ATOM 505 N N . PRO A 1 67 ? 3.884 -8.621 -5.562 1.00 91.44 67 PRO A N 1
ATOM 506 C CA . PRO A 1 67 ? 3.072 -7.567 -4.979 1.00 91.44 67 PRO A CA 1
ATOM 507 C C . PRO A 1 67 ? 2.215 -6.885 -6.047 1.00 91.44 67 PRO A C 1
ATOM 509 O O . PRO A 1 67 ? 2.654 -6.710 -7.185 1.00 91.44 67 PRO A O 1
ATOM 512 N N . PHE A 1 68 ? 0.991 -6.522 -5.686 1.00 89.94 68 PHE A N 1
ATOM 513 C CA . PHE A 1 68 ? 0.053 -5.875 -6.597 1.00 89.94 68 PHE A CA 1
ATOM 514 C C . PHE A 1 68 ? -0.757 -4.804 -5.875 1.00 89.94 68 PHE A C 1
ATOM 516 O O . PHE A 1 68 ? -0.884 -4.813 -4.650 1.00 89.94 68 PHE A O 1
ATOM 523 N N . LEU A 1 69 ? -1.300 -3.869 -6.649 1.00 91.12 69 LEU A N 1
ATOM 524 C CA . LEU A 1 69 ? -2.160 -2.811 -6.140 1.00 91.12 69 LEU A CA 1
ATOM 525 C C . LEU A 1 69 ? -3.575 -3.356 -5.900 1.00 91.12 69 LEU A C 1
ATOM 527 O O . LEU A 1 69 ? -4.164 -3.967 -6.789 1.00 91.12 69 LEU A O 1
ATOM 531 N N . SER A 1 70 ? -4.117 -3.116 -4.711 1.00 92.69 70 SER A N 1
ATOM 532 C CA . SER A 1 70 ? -5.468 -3.506 -4.304 1.00 92.69 70 SER A CA 1
ATOM 533 C C . SER A 1 70 ? -6.167 -2.346 -3.603 1.00 92.69 70 SER A C 1
ATOM 535 O O . SER A 1 70 ? -5.520 -1.466 -3.035 1.00 92.69 70 SER A O 1
ATOM 537 N N . ASP A 1 71 ? -7.495 -2.359 -3.603 1.00 93.56 71 ASP A N 1
ATOM 538 C CA . ASP A 1 71 ? -8.282 -1.469 -2.752 1.00 93.56 71 ASP A CA 1
ATOM 539 C C . ASP A 1 71 ? -8.245 -1.960 -1.297 1.00 93.56 71 ASP A C 1
ATOM 541 O O . ASP A 1 71 ? -8.173 -3.167 -1.030 1.00 93.56 71 ASP A O 1
ATOM 545 N N . LYS A 1 72 ? -8.263 -1.019 -0.349 1.00 92.12 72 LYS A N 1
ATOM 546 C CA . LYS A 1 72 ? -8.398 -1.316 1.078 1.00 92.12 72 LYS A CA 1
ATOM 547 C C . LYS A 1 72 ? -9.802 -1.833 1.364 1.00 92.12 72 LYS A C 1
ATOM 549 O O . LYS A 1 72 ? -10.767 -1.497 0.683 1.00 92.12 72 LYS A O 1
ATOM 554 N N . TYR A 1 73 ? -9.906 -2.645 2.409 1.00 89.25 73 TYR A N 1
ATOM 555 C CA . TYR A 1 73 ? -11.189 -3.171 2.847 1.00 89.25 73 TYR A CA 1
ATOM 556 C C . TYR A 1 73 ? -12.107 -2.042 3.337 1.00 89.25 73 TYR A C 1
ATOM 558 O O . TYR A 1 73 ? -11.707 -1.226 4.169 1.00 89.25 73 TYR A O 1
ATOM 566 N N . ASP A 1 74 ? -13.340 -2.025 2.835 1.00 89.44 74 ASP A N 1
ATOM 567 C CA . ASP A 1 74 ? -14.369 -1.078 3.249 1.00 89.44 74 ASP A CA 1
ATOM 568 C C . ASP A 1 74 ? -14.922 -1.465 4.627 1.00 89.44 74 ASP A C 1
ATOM 570 O O . ASP A 1 74 ? -15.626 -2.465 4.792 1.00 89.44 74 ASP A O 1
ATOM 574 N N . LEU A 1 75 ? -14.602 -0.644 5.627 1.00 86.06 75 LEU A N 1
ATOM 575 C CA . LEU A 1 75 ? -15.018 -0.828 7.017 1.00 86.06 75 LEU A CA 1
ATOM 576 C C . LEU A 1 75 ? -16.539 -0.923 7.166 1.00 86.06 75 LEU A C 1
ATOM 578 O O . LEU A 1 75 ? -17.008 -1.668 8.025 1.00 86.06 75 LEU A O 1
ATOM 582 N N . THR A 1 76 ? -17.306 -0.232 6.318 1.00 87.44 76 THR A N 1
ATOM 583 C CA . THR A 1 76 ? -18.773 -0.186 6.417 1.00 87.44 76 THR A CA 1
ATOM 584 C C . THR A 1 76 ? -19.434 -1.533 6.125 1.00 87.44 76 THR A C 1
ATOM 586 O O . THR A 1 76 ? -20.542 -1.800 6.595 1.00 87.44 76 THR A O 1
ATOM 589 N N . GLN A 1 77 ? -18.736 -2.413 5.404 1.00 89.38 77 GLN A N 1
ATOM 590 C CA . GLN A 1 77 ? -19.210 -3.751 5.054 1.00 89.38 77 GLN A CA 1
ATOM 591 C C . GLN A 1 77 ? -18.957 -4.775 6.166 1.00 89.38 77 GLN A C 1
ATOM 593 O O . GLN A 1 77 ? -19.486 -5.888 6.118 1.00 89.38 77 GLN A O 1
ATOM 598 N N . HIS A 1 78 ? -18.160 -4.425 7.179 1.00 89.50 78 HIS A N 1
ATOM 599 C CA . HIS A 1 78 ? -17.836 -5.351 8.251 1.00 89.50 78 HIS A CA 1
ATOM 600 C C . HIS A 1 78 ? -19.073 -5.633 9.131 1.00 89.50 78 HIS A C 1
ATOM 602 O O . HIS A 1 78 ? -19.734 -4.688 9.574 1.00 89.50 78 HIS A O 1
ATOM 608 N N . PRO A 1 79 ? -19.367 -6.897 9.505 1.00 91.19 79 PRO A N 1
ATOM 609 C CA . PRO A 1 79 ? -20.532 -7.237 10.336 1.00 91.19 79 PRO A CA 1
ATOM 610 C C . PRO A 1 79 ? -20.600 -6.463 11.661 1.00 91.19 79 PRO A C 1
ATOM 612 O O . PRO A 1 79 ? -21.676 -6.093 12.129 1.00 91.19 79 PRO A O 1
ATOM 615 N N . ASN A 1 80 ? -19.431 -6.175 12.238 1.00 89.38 80 ASN A N 1
ATOM 616 C CA . ASN A 1 80 ? -19.298 -5.484 13.522 1.00 89.38 80 ASN A CA 1
ATOM 617 C C . ASN A 1 80 ? -19.074 -3.971 13.388 1.00 89.38 80 ASN A C 1
ATOM 619 O O . ASN A 1 80 ? -18.781 -3.323 14.389 1.00 89.38 80 ASN A O 1
ATOM 623 N N . TYR A 1 81 ? -19.21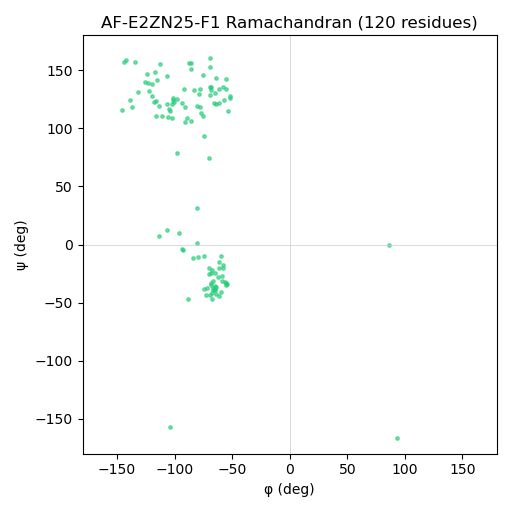0 -3.389 12.192 1.00 89.06 81 TYR A N 1
ATOM 624 C CA . TYR A 1 81 ? -18.997 -1.951 11.987 1.00 89.06 81 TYR A CA 1
ATOM 625 C C . TYR A 1 81 ? -19.876 -1.090 12.908 1.00 89.06 81 TYR A C 1
ATOM 627 O O . TYR A 1 81 ? -19.425 -0.084 13.444 1.00 89.06 81 TYR A O 1
ATOM 635 N N . LYS A 1 82 ? -21.091 -1.560 13.218 1.00 87.56 82 LYS A N 1
ATOM 636 C CA . LYS A 1 82 ? -22.037 -0.908 14.143 1.00 87.56 82 LYS A CA 1
ATOM 637 C C . LYS A 1 82 ? -21.506 -0.694 15.564 1.00 87.56 82 LYS A C 1
ATOM 639 O O . LYS A 1 82 ? -22.073 0.107 16.299 1.00 87.56 82 LYS A O 1
ATOM 644 N N . LEU A 1 83 ? -20.472 -1.436 15.962 1.00 86.88 83 LEU A N 1
ATOM 645 C CA . LEU A 1 83 ? -19.845 -1.344 17.283 1.00 86.88 83 LEU A CA 1
ATOM 646 C C . LEU A 1 83 ? -18.654 -0.379 17.304 1.00 86.88 83 LEU A C 1
ATOM 648 O O . LEU A 1 83 ? -18.061 -0.168 18.356 1.00 86.88 83 LEU A O 1
ATOM 652 N N . THR A 1 84 ? -18.272 0.177 16.155 1.00 86.00 84 THR A N 1
ATOM 653 C CA . THR A 1 84 ? -17.145 1.108 16.053 1.00 86.00 84 THR A CA 1
ATOM 654 C C . THR A 1 84 ? -17.586 2.538 16.354 1.00 86.00 84 THR A C 1
ATOM 656 O O . THR A 1 84 ? -18.762 2.888 16.196 1.00 86.00 84 THR A O 1
ATOM 659 N N . SER A 1 85 ? -16.635 3.370 16.780 1.00 85.75 85 SER A N 1
ATOM 660 C CA . SER A 1 85 ? -16.823 4.818 16.949 1.00 85.75 85 SER A CA 1
ATOM 661 C C . SER A 1 85 ? -17.161 5.523 15.637 1.00 85.75 85 SER A C 1
ATOM 663 O O . SER A 1 85 ? -17.847 6.541 15.654 1.00 85.75 85 SER A O 1
ATOM 665 N N . ASP A 1 86 ? -16.709 4.963 14.511 1.00 83.81 86 ASP A N 1
ATOM 666 C CA . ASP A 1 86 ? -16.950 5.505 13.172 1.00 83.81 86 ASP A CA 1
ATOM 667 C C . ASP A 1 86 ? -18.429 5.404 12.765 1.00 83.81 86 ASP A C 1
ATOM 669 O O . ASP A 1 86 ? -18.891 6.190 11.941 1.00 83.81 86 ASP A O 1
ATOM 673 N N . TYR A 1 87 ? -19.183 4.463 13.353 1.00 84.81 87 TYR A N 1
ATOM 674 C CA . TYR A 1 87 ? -20.626 4.320 13.135 1.00 84.81 87 TYR A CA 1
ATOM 675 C C . TYR A 1 87 ? -21.468 5.176 14.095 1.00 84.81 87 TYR A C 1
ATOM 677 O O . TYR A 1 87 ? -22.405 5.845 13.661 1.00 84.81 87 TYR A O 1
ATOM 685 N N . ASP A 1 88 ? -21.162 5.155 15.399 1.00 86.44 88 ASP A N 1
ATOM 686 C CA . ASP A 1 88 ? -21.818 6.001 16.407 1.00 86.44 88 ASP A CA 1
ATOM 687 C C . ASP A 1 88 ? -20.763 6.528 17.398 1.00 86.44 88 ASP A C 1
ATOM 689 O O . ASP A 1 88 ? -20.080 5.719 18.040 1.00 86.44 88 ASP A O 1
ATOM 693 N N . PRO A 1 89 ? -20.640 7.857 17.600 1.00 85.19 89 PRO A N 1
ATOM 694 C CA . PRO A 1 89 ? -19.702 8.435 18.562 1.00 85.19 89 PRO A CA 1
ATOM 695 C C . PRO A 1 89 ? -19.911 7.939 20.002 1.00 85.19 89 PRO A C 1
ATOM 697 O O . PRO A 1 89 ? -18.995 8.042 20.816 1.00 85.19 89 PRO A O 1
ATOM 700 N N . LYS A 1 90 ? -21.069 7.356 20.341 1.00 83.88 90 LYS A N 1
ATOM 701 C CA . LYS A 1 90 ? -21.302 6.707 21.645 1.00 83.88 90 LYS A CA 1
ATOM 702 C C . LYS A 1 90 ? -20.438 5.471 21.884 1.00 83.88 90 LYS A C 1
ATOM 704 O O . LYS A 1 90 ? -20.194 5.131 23.038 1.00 83.88 90 LYS A O 1
ATOM 709 N N . ASN A 1 91 ? -19.978 4.815 20.821 1.00 82.31 91 ASN A N 1
ATOM 710 C CA . ASN A 1 91 ? -19.093 3.655 20.904 1.00 82.31 91 ASN A CA 1
ATOM 711 C C . ASN A 1 91 ? -17.622 4.052 21.119 1.00 82.31 91 ASN A C 1
ATOM 713 O O . ASN A 1 91 ? -16.754 3.182 21.171 1.00 82.31 91 ASN A O 1
ATOM 717 N N . THR A 1 92 ? -17.324 5.352 21.223 1.00 84.75 92 THR A N 1
ATOM 718 C CA . THR A 1 92 ? -15.966 5.839 21.477 1.00 84.75 92 THR A CA 1
ATOM 719 C C . THR A 1 92 ? -15.471 5.319 22.819 1.00 84.75 92 THR A C 1
ATOM 721 O O . THR A 1 92 ? -16.076 5.561 23.865 1.00 84.75 92 THR A O 1
ATOM 724 N N . PHE A 1 93 ? -14.356 4.593 22.782 1.00 82.69 93 PHE A N 1
ATOM 725 C CA . PHE A 1 93 ? -13.732 4.070 23.984 1.00 82.69 93 PHE A CA 1
ATOM 726 C C . PHE A 1 93 ? -12.980 5.184 24.714 1.00 82.69 93 PHE A C 1
ATOM 728 O O . PHE A 1 93 ? -11.980 5.705 24.223 1.00 82.69 93 PHE A O 1
ATOM 735 N N . ASP A 1 94 ? -13.469 5.538 25.898 1.00 83.62 94 ASP A N 1
ATOM 736 C CA . ASP A 1 94 ? -12.846 6.522 26.777 1.00 83.62 94 ASP A CA 1
ATOM 737 C C . ASP A 1 94 ? -11.873 5.823 27.740 1.00 83.62 94 ASP A C 1
ATOM 739 O O . ASP A 1 94 ? -12.275 5.144 28.692 1.00 83.62 94 ASP A O 1
ATOM 743 N N . ILE A 1 95 ? -10.578 5.980 27.458 1.00 81.44 95 ILE A N 1
ATOM 744 C CA . ILE A 1 95 ? -9.479 5.363 28.212 1.00 81.44 95 ILE A CA 1
ATOM 745 C C . ILE A 1 95 ? -9.432 5.898 29.648 1.00 81.44 95 ILE A C 1
ATOM 747 O O . ILE A 1 95 ? -9.202 5.128 30.582 1.00 81.44 95 ILE A O 1
ATOM 751 N N . GLU A 1 96 ? -9.678 7.194 29.848 1.00 80.00 96 GLU A N 1
ATOM 752 C CA . GLU A 1 96 ? -9.597 7.823 31.168 1.00 80.00 96 GLU A CA 1
ATOM 753 C C . GLU A 1 96 ? -10.704 7.309 32.080 1.00 80.00 96 GLU A C 1
ATOM 755 O O . GLU A 1 96 ? -10.459 6.986 33.243 1.00 80.00 96 GLU A O 1
ATOM 760 N N . LYS A 1 97 ? -11.918 7.165 31.543 1.00 75.44 97 LYS A N 1
ATOM 761 C CA . LYS A 1 97 ? -13.053 6.584 32.267 1.00 75.44 97 LYS A CA 1
ATOM 762 C C . LYS A 1 97 ? -12.854 5.099 32.574 1.00 75.44 97 LYS A C 1
ATOM 764 O O . LYS A 1 97 ? -13.348 4.621 33.595 1.00 75.44 97 LYS A O 1
ATOM 769 N N . TYR A 1 98 ? -12.142 4.376 31.710 1.00 76.38 98 TYR A N 1
ATOM 770 C CA . TYR A 1 98 ? -11.815 2.967 31.920 1.00 76.38 98 TYR A CA 1
ATOM 771 C C . TYR A 1 98 ? -10.750 2.771 33.012 1.00 76.38 98 TYR A C 1
ATOM 773 O O . TYR A 1 98 ? -10.929 1.917 33.881 1.00 76.38 98 TYR A O 1
ATOM 781 N N . LEU A 1 99 ? -9.684 3.584 33.023 1.00 76.69 99 LEU A N 1
ATOM 782 C CA . LEU A 1 99 ? -8.643 3.537 34.060 1.00 76.69 99 LEU A CA 1
ATOM 783 C C . LEU A 1 99 ? -9.125 4.093 35.409 1.00 76.69 99 LEU A C 1
ATOM 785 O O . LEU A 1 99 ? -8.797 3.534 36.451 1.00 76.69 99 LEU A O 1
ATOM 789 N N . ASN A 1 100 ? -9.944 5.152 35.414 1.00 65.75 100 ASN A N 1
ATOM 790 C CA . ASN A 1 100 ? -10.496 5.762 36.632 1.00 65.75 100 ASN A CA 1
ATOM 791 C C . ASN A 1 100 ? -11.708 5.013 37.200 1.00 65.75 100 ASN A C 1
ATOM 793 O O . ASN A 1 100 ? -12.585 5.623 37.823 1.00 65.75 100 ASN A O 1
ATOM 797 N N . ARG A 1 101 ? -11.779 3.688 37.039 1.00 61.41 101 ARG A N 1
ATOM 798 C CA . ARG A 1 101 ? -12.745 2.875 37.777 1.00 61.41 101 ARG A CA 1
ATOM 799 C C . ARG A 1 101 ? -12.329 2.844 39.252 1.00 61.41 101 ARG A C 1
ATOM 801 O O . ARG A 1 101 ? -11.833 1.842 39.749 1.00 61.41 101 ARG A O 1
ATOM 808 N N . LYS A 1 102 ? -12.557 3.954 39.964 1.00 60.19 102 LYS A N 1
ATOM 809 C CA . LYS A 1 102 ? -12.705 3.942 41.418 1.00 60.19 102 LYS A CA 1
ATOM 810 C C . LYS A 1 102 ? -13.796 2.918 41.694 1.00 60.19 102 LYS A C 1
ATOM 812 O O . LYS A 1 102 ? -14.917 3.077 41.201 1.00 60.19 102 LYS A O 1
ATOM 817 N N . GLU A 1 103 ? -13.447 1.828 42.367 1.00 62.12 103 GLU A N 1
ATOM 818 C CA . GLU A 1 103 ? -14.426 0.822 42.749 1.00 62.12 103 GLU A CA 1
ATOM 819 C C . GLU A 1 103 ? -15.574 1.519 43.476 1.00 62.12 103 GLU A C 1
ATOM 821 O O . GLU A 1 103 ? -15.369 2.341 44.373 1.00 62.12 103 GLU A O 1
ATOM 826 N N . LYS A 1 104 ? -16.800 1.271 43.016 1.00 64.75 104 LYS A N 1
ATOM 827 C CA . LYS A 1 104 ? -17.983 1.768 43.705 1.00 64.75 104 LYS A CA 1
ATOM 828 C C . LYS A 1 104 ? -18.149 0.900 44.944 1.00 64.75 104 LYS A C 1
ATOM 830 O O . LYS A 1 104 ? -18.7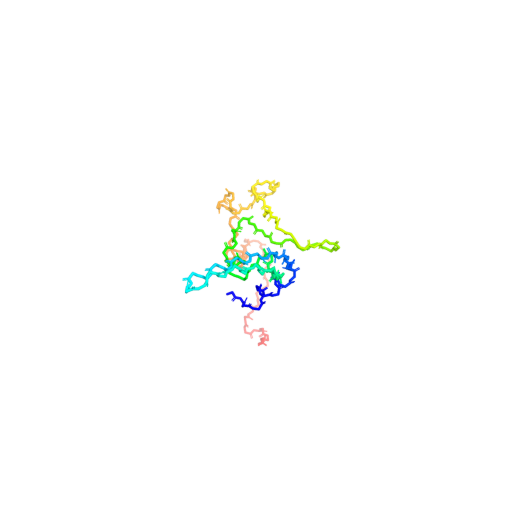35 -0.168 44.847 1.00 64.75 104 LYS A O 1
ATOM 835 N N . ILE A 1 105 ? -17.594 1.349 46.064 1.00 67.94 105 ILE A N 1
ATOM 836 C CA . ILE A 1 105 ? -17.750 0.681 47.356 1.00 67.94 105 ILE A CA 1
ATOM 837 C C . ILE A 1 105 ? -19.232 0.749 47.729 1.00 67.94 105 ILE A C 1
ATOM 839 O O . ILE A 1 105 ? -19.806 1.842 47.807 1.00 67.94 105 ILE A O 1
ATOM 843 N N . HIS A 1 106 ? -19.869 -0.406 47.913 1.00 72.44 106 HIS A N 1
ATOM 844 C CA . HIS A 1 106 ? -21.237 -0.461 48.409 1.00 72.44 106 HIS A CA 1
ATOM 845 C C . HIS A 1 106 ? -21.246 -0.433 49.948 1.00 72.44 106 HIS A C 1
ATOM 847 O O . HIS A 1 106 ? -20.303 -0.913 50.573 1.00 72.44 106 HIS A O 1
ATOM 853 N N . PRO A 1 107 ? -22.302 0.098 50.601 1.00 71.69 107 PRO A N 1
ATOM 854 C CA . PRO A 1 107 ? -22.336 0.266 52.061 1.00 71.69 107 PRO A CA 1
ATOM 855 C C . PRO A 1 107 ? -22.196 -1.022 52.891 1.00 71.69 107 PRO A C 1
ATOM 857 O O . PRO A 1 107 ? -22.086 -0.933 54.109 1.00 71.69 107 PRO A O 1
ATOM 860 N N . GLY A 1 108 ? -22.261 -2.197 52.259 1.00 74.50 108 GLY A N 1
ATOM 861 C CA . GLY A 1 108 ? -22.130 -3.506 52.902 1.00 74.50 108 GLY A CA 1
ATOM 862 C C . GLY A 1 108 ? -20.884 -4.296 52.495 1.00 74.50 108 GLY A C 1
ATOM 863 O O . GLY A 1 108 ? -20.801 -5.462 52.862 1.00 74.50 108 GLY A O 1
ATOM 864 N N . ASP A 1 109 ? -19.958 -3.710 51.730 1.00 74.50 109 ASP A N 1
ATOM 865 C CA . ASP A 1 109 ? -18.712 -4.392 51.369 1.00 74.50 109 ASP A CA 1
ATOM 866 C C . ASP A 1 109 ? -17.726 -4.367 52.545 1.00 74.50 109 ASP A C 1
ATOM 868 O O . ASP A 1 109 ? -17.504 -3.328 53.166 1.00 74.50 109 ASP A O 1
ATOM 872 N N . GLU A 1 110 ? -17.112 -5.512 52.843 1.00 71.94 110 GLU A N 1
ATOM 873 C CA . GLU A 1 110 ? -15.986 -5.597 53.773 1.00 71.94 110 GLU A CA 1
ATOM 874 C C . GLU A 1 110 ? -14.702 -5.186 53.041 1.00 71.94 110 GLU A C 1
ATOM 876 O O . GLU A 1 110 ? -14.305 -5.817 52.061 1.00 71.94 110 GLU A O 1
ATOM 881 N N . PHE A 1 111 ? -14.038 -4.128 53.507 1.00 73.50 111 PHE A N 1
ATOM 882 C CA . PHE A 1 111 ? -12.777 -3.652 52.937 1.00 73.50 111 PHE A CA 1
ATOM 883 C C . PHE A 1 111 ? -11.646 -3.694 53.963 1.00 73.50 111 PHE A C 1
ATOM 885 O O . PHE A 1 111 ? -11.801 -3.313 55.124 1.00 73.50 111 PHE A O 1
ATOM 892 N N . ILE A 1 112 ? -10.480 -4.144 53.500 1.00 72.81 112 ILE A N 1
ATOM 893 C CA . ILE A 1 112 ? -9.237 -4.159 54.267 1.00 72.81 112 ILE A CA 1
ATOM 894 C C . ILE A 1 112 ? -8.544 -2.820 54.017 1.00 72.81 112 ILE A C 1
ATOM 896 O O . ILE A 1 112 ? -8.073 -2.551 52.913 1.00 72.81 112 ILE A O 1
ATOM 900 N N . VAL A 1 113 ? -8.516 -1.962 55.035 1.00 72.88 113 VAL A N 1
ATOM 901 C CA . VAL A 1 113 ? -7.808 -0.680 54.975 1.00 72.88 113 VAL A CA 1
ATOM 902 C C . VAL A 1 113 ? -6.319 -0.954 55.176 1.00 72.88 113 VAL A C 1
ATOM 904 O O . VAL A 1 113 ? -5.922 -1.479 56.214 1.00 72.88 113 VAL A O 1
ATOM 907 N N . VAL A 1 114 ? -5.506 -0.626 54.174 1.00 77.31 114 VAL A N 1
ATOM 908 C CA . VAL A 1 114 ? -4.042 -0.705 54.244 1.00 77.31 114 VAL A CA 1
ATOM 909 C C . VAL A 1 114 ? -3.500 0.716 54.157 1.00 77.31 114 VAL A C 1
ATOM 911 O O . VAL A 1 114 ? -3.744 1.408 53.167 1.00 77.31 114 VAL A O 1
ATOM 914 N N . ASP A 1 115 ? -2.791 1.160 55.194 1.00 76.50 115 ASP A N 1
ATOM 915 C CA . ASP A 1 115 ? -2.175 2.487 55.224 1.00 76.50 115 ASP A CA 1
ATOM 916 C C . ASP A 1 115 ? -1.032 2.565 54.206 1.00 76.50 115 ASP A C 1
ATOM 918 O O . ASP A 1 115 ? -0.173 1.682 54.146 1.00 76.50 115 ASP A O 1
ATOM 922 N N . ALA A 1 116 ? -1.002 3.635 53.409 1.00 66.88 116 ALA A N 1
ATOM 923 C CA . ALA A 1 116 ? -0.033 3.809 52.324 1.00 66.88 116 ALA A CA 1
ATOM 924 C C . ALA A 1 116 ? 1.433 3.795 52.807 1.00 66.88 116 ALA A C 1
ATOM 926 O O . ALA A 1 116 ? 2.312 3.363 52.066 1.00 66.88 116 ALA A O 1
ATOM 927 N N . ASP A 1 117 ? 1.679 4.176 54.064 1.00 72.88 117 ASP A N 1
ATOM 928 C CA . ASP A 1 117 ? 3.008 4.174 54.692 1.00 72.88 117 ASP A CA 1
ATOM 929 C C . ASP A 1 117 ? 3.515 2.766 55.063 1.00 72.88 117 ASP A C 1
ATOM 931 O O . ASP A 1 117 ? 4.677 2.598 55.432 1.00 72.88 117 ASP A O 1
ATOM 935 N N . SER A 1 118 ? 2.656 1.743 54.978 1.00 67.94 118 SER A N 1
ATOM 936 C CA . SER A 1 118 ? 3.007 0.341 55.255 1.00 67.94 118 SER A CA 1
ATOM 937 C C . SER A 1 118 ? 3.409 -0.452 54.007 1.00 67.94 118 SER A C 1
ATOM 939 O O . SER A 1 118 ? 3.822 -1.610 54.111 1.00 67.94 118 SER A O 1
ATOM 941 N N . LEU A 1 119 ? 3.321 0.164 52.824 1.00 67.12 119 LEU A N 1
ATOM 942 C CA . LEU A 1 119 ? 3.735 -0.456 51.572 1.00 67.12 119 LEU A CA 1
ATOM 943 C C . LEU A 1 119 ? 5.251 -0.295 51.381 1.00 67.12 119 LEU A C 1
ATOM 945 O O . LEU A 1 119 ? 5.778 0.807 51.551 1.00 67.12 119 LEU A O 1
ATOM 949 N N . PRO A 1 120 ? 5.982 -1.363 51.010 1.00 67.50 120 PRO A N 1
ATOM 950 C CA . PRO A 1 120 ? 7.381 -1.216 50.636 1.00 67.50 120 PRO A CA 1
ATOM 951 C C . PRO A 1 120 ? 7.477 -0.291 49.416 1.00 67.50 120 PRO A C 1
ATOM 953 O O . PRO A 1 120 ? 6.715 -0.449 48.461 1.00 67.50 120 PRO A O 1
ATOM 956 N N . SER A 1 121 ? 8.404 0.674 49.459 1.00 62.88 121 SER A N 1
ATOM 957 C CA . SER A 1 121 ? 8.702 1.539 48.310 1.00 62.88 121 SER A CA 1
ATOM 958 C C . SER A 1 121 ? 8.968 0.673 47.082 1.00 62.88 121 SER A C 1
ATOM 960 O O . SER A 1 121 ? 9.816 -0.221 47.141 1.00 62.88 121 SER A O 1
ATOM 962 N N . ALA A 1 122 ? 8.238 0.947 46.001 1.00 53.28 122 ALA A N 1
ATOM 963 C CA . ALA A 1 122 ? 8.546 0.425 44.673 1.00 53.28 122 ALA A CA 1
ATOM 964 C C . ALA A 1 122 ? 9.885 0.975 44.163 1.00 53.28 122 ALA A C 1
ATOM 966 O O . ALA A 1 122 ? 10.263 2.094 44.594 1.00 53.28 122 ALA A O 1
#